Protein AF-A0A1A8MZK5-F1 (afdb_monomer)

Structure (mmCIF, N/CA/C/O backbone):
data_AF-A0A1A8MZK5-F1
#
_entry.id   AF-A0A1A8MZK5-F1
#
loop_
_atom_site.group_PDB
_atom_site.id
_atom_site.type_symbol
_atom_site.label_atom_id
_atom_site.label_alt_id
_atom_site.label_comp_id
_atom_site.label_asym_id
_atom_site.label_entity_id
_atom_site.label_seq_id
_atom_site.pdbx_PDB_ins_code
_atom_site.Cartn_x
_atom_site.Cartn_y
_atom_site.Cartn_z
_atom_site.occupancy
_atom_site.B_iso_or_equiv
_atom_site.auth_seq_id
_atom_site.auth_comp_id
_atom_site.auth_asym_id
_atom_site.auth_atom_id
_atom_site.pdbx_PDB_model_num
ATOM 1 N N . MET A 1 1 ? 10.842 -22.576 -7.473 1.00 53.75 1 MET A N 1
ATOM 2 C CA . MET A 1 1 ? 10.783 -21.121 -7.225 1.00 53.75 1 MET A CA 1
ATOM 3 C C . MET A 1 1 ? 10.107 -20.513 -8.434 1.00 53.75 1 MET A C 1
ATOM 5 O O . MET A 1 1 ? 10.372 -21.010 -9.523 1.00 53.75 1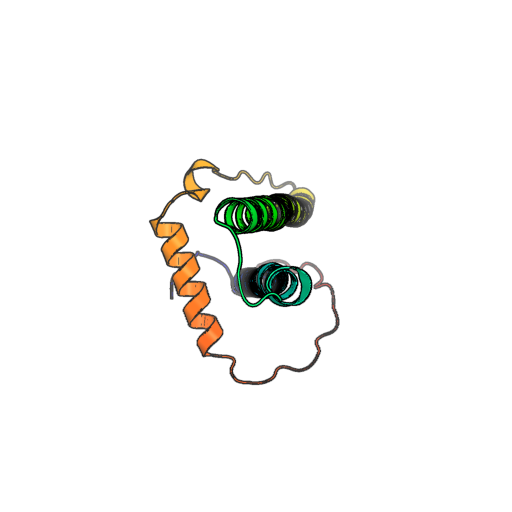 MET A O 1
ATOM 9 N N . ALA A 1 2 ? 9.198 -19.554 -8.258 1.00 56.56 2 ALA A N 1
ATOM 10 C CA . ALA A 1 2 ? 8.672 -18.813 -9.402 1.00 56.56 2 ALA A CA 1
ATOM 11 C C . ALA A 1 2 ? 9.858 -18.097 -10.067 1.00 56.56 2 ALA A C 1
ATOM 13 O O . ALA A 1 2 ? 10.539 -17.308 -9.414 1.00 56.56 2 ALA A O 1
ATOM 14 N N . ASP A 1 3 ? 10.173 -18.476 -11.303 1.00 65.94 3 ASP A N 1
ATOM 15 C CA . ASP A 1 3 ? 11.243 -17.856 -12.075 1.00 65.94 3 ASP A CA 1
ATOM 16 C C . ASP A 1 3 ? 10.645 -16.666 -12.824 1.00 65.94 3 ASP A C 1
ATOM 18 O O . ASP A 1 3 ? 9.959 -16.825 -13.831 1.00 65.94 3 ASP A O 1
AT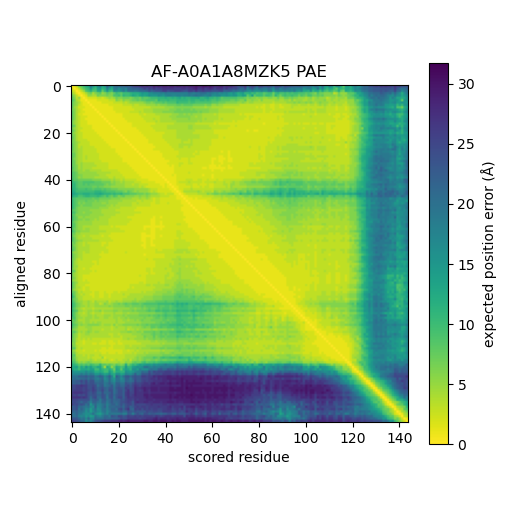OM 22 N N . PHE A 1 4 ? 10.862 -15.469 -12.284 1.00 72.69 4 PHE A N 1
ATOM 23 C CA . PHE A 1 4 ? 10.422 -14.218 -12.903 1.00 72.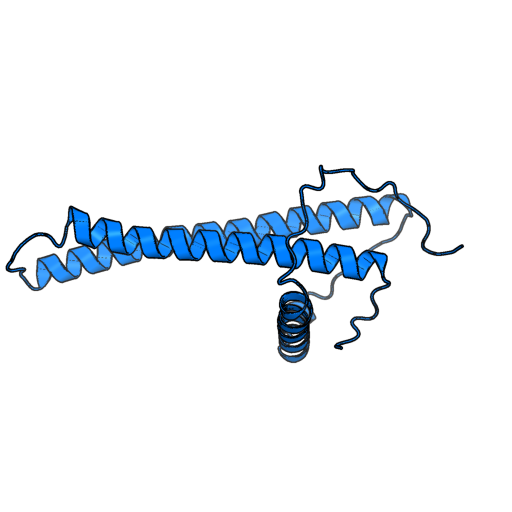69 4 PHE A CA 1
ATOM 24 C C . PHE A 1 4 ? 11.348 -13.765 -14.044 1.00 72.69 4 PHE A C 1
ATOM 26 O O . PHE A 1 4 ? 11.180 -12.664 -14.566 1.00 72.69 4 PHE A O 1
ATOM 33 N N . GLY A 1 5 ? 12.352 -14.570 -14.417 1.00 78.25 5 GLY A N 1
ATOM 34 C CA . GLY A 1 5 ? 13.331 -14.222 -15.445 1.00 78.25 5 GLY A CA 1
ATOM 35 C C . GLY A 1 5 ? 14.299 -13.116 -15.017 1.00 78.25 5 GLY A C 1
ATOM 36 O O . GLY A 1 5 ? 14.951 -12.497 -15.861 1.00 78.25 5 GLY A O 1
ATOM 37 N N . PHE A 1 6 ? 14.392 -12.830 -13.715 1.00 84.94 6 PHE A N 1
ATOM 38 C CA . PHE A 1 6 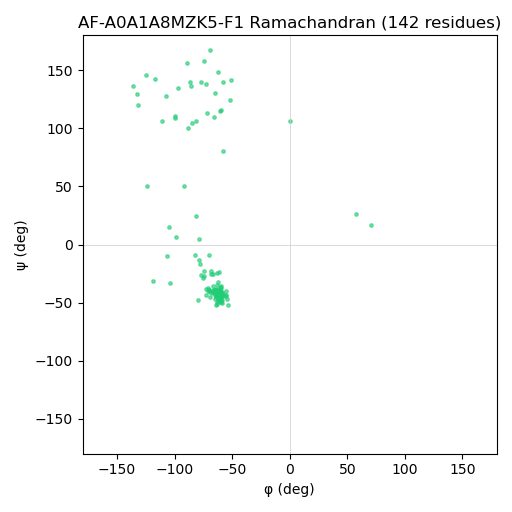? 15.371 -11.889 -13.184 1.00 84.94 6 PHE A CA 1
ATOM 39 C C . PHE A 1 6 ? 16.753 -12.539 -13.115 1.00 84.94 6 PHE A C 1
ATOM 41 O O . PHE A 1 6 ? 16.899 -13.687 -12.708 1.00 84.94 6 PHE A O 1
ATOM 48 N N . ASN A 1 7 ? 17.790 -11.773 -13.456 1.00 90.19 7 ASN A N 1
ATOM 49 C CA . ASN A 1 7 ? 19.149 -12.144 -13.068 1.00 90.19 7 ASN A CA 1
ATOM 50 C C . ASN A 1 7 ? 19.331 -11.998 -11.544 1.00 90.19 7 ASN A C 1
ATOM 52 O O . ASN A 1 7 ? 18.530 -11.348 -10.869 1.00 90.19 7 ASN A O 1
ATOM 56 N N . GLU A 1 8 ? 20.426 -12.548 -11.017 1.00 87.62 8 GLU A N 1
ATOM 57 C CA . GLU A 1 8 ? 20.722 -12.548 -9.579 1.00 87.62 8 GLU A CA 1
ATOM 58 C C . GLU A 1 8 ? 20.734 -11.137 -8.963 1.00 87.62 8 GLU A C 1
ATOM 60 O O . GLU A 1 8 ? 20.208 -10.925 -7.869 1.00 87.62 8 GLU A O 1
ATOM 65 N N . HIS A 1 9 ? 21.287 -10.146 -9.669 1.00 89.44 9 HIS A N 1
ATOM 66 C CA . HIS A 1 9 ? 21.318 -8.768 -9.182 1.00 89.44 9 HIS A CA 1
ATOM 67 C C . HIS A 1 9 ? 19.902 -8.194 -9.024 1.00 89.44 9 HIS A C 1
ATOM 69 O O . HIS A 1 9 ? 19.549 -7.708 -7.950 1.00 89.44 9 HIS A O 1
ATOM 75 N N . HIS A 1 10 ? 19.066 -8.301 -10.056 1.00 90.38 10 HIS A N 1
ATOM 76 C CA . HIS A 1 10 ? 17.691 -7.804 -10.015 1.00 90.38 10 HIS A CA 1
ATOM 77 C C . HIS A 1 10 ? 16.823 -8.588 -9.028 1.00 90.38 10 HIS A C 1
ATOM 79 O O . HIS A 1 10 ? 15.995 -7.989 -8.346 1.00 90.38 10 HIS A O 1
ATOM 85 N N . GLN A 1 11 ? 17.040 -9.897 -8.887 1.00 89.12 11 GLN A N 1
ATOM 86 C CA . GLN A 1 11 ? 16.356 -10.692 -7.872 1.00 89.12 11 GLN A CA 1
ATOM 87 C C . GLN A 1 11 ? 16.650 -10.159 -6.461 1.00 89.12 11 GLN A C 1
ATOM 89 O O . GLN A 1 11 ? 15.723 -9.968 -5.672 1.00 89.12 11 GLN A O 1
ATOM 94 N N . ASN A 1 12 ? 17.911 -9.834 -6.160 1.00 88.38 12 ASN A N 1
ATOM 95 C CA . ASN A 1 12 ? 18.290 -9.230 -4.881 1.00 88.38 12 ASN A CA 1
ATOM 96 C C . ASN A 1 12 ? 17.646 -7.848 -4.660 1.00 88.38 12 ASN A C 1
ATOM 98 O O . ASN A 1 12 ? 17.153 -7.573 -3.563 1.00 88.38 12 ASN A O 1
ATOM 102 N N . GLU A 1 13 ? 17.587 -6.994 -5.686 1.00 91.69 13 GLU A N 1
ATOM 103 C CA . GLU A 1 13 ? 16.914 -5.689 -5.595 1.00 91.69 13 GLU A CA 1
ATOM 104 C C . GLU A 1 13 ? 15.408 -5.826 -5.312 1.00 91.69 13 GLU A C 1
ATOM 106 O O . GLU A 1 13 ? 14.871 -5.132 -4.443 1.00 91.69 13 GLU A O 1
ATOM 111 N N . ILE A 1 14 ? 14.726 -6.772 -5.967 1.00 90.75 14 ILE A N 1
ATOM 112 C CA . ILE A 1 14 ? 13.307 -7.060 -5.706 1.00 90.75 14 ILE A CA 1
ATOM 113 C C . ILE A 1 14 ? 13.102 -7.559 -4.272 1.00 90.75 14 ILE A C 1
ATOM 115 O O . ILE A 1 14 ? 12.198 -7.085 -3.581 1.00 90.75 14 ILE A O 1
ATOM 119 N N . ILE A 1 15 ? 13.964 -8.451 -3.774 1.00 89.38 15 ILE A N 1
ATOM 120 C CA . ILE A 1 15 ? 13.912 -8.923 -2.381 1.00 89.38 15 ILE A CA 1
ATOM 121 C C . ILE A 1 15 ? 14.072 -7.756 -1.395 1.00 89.38 15 ILE A C 1
ATOM 123 O O . ILE A 1 15 ? 13.335 -7.673 -0.405 1.00 89.38 15 ILE A O 1
ATOM 127 N N . ASN A 1 16 ? 15.000 -6.832 -1.655 1.00 90.62 16 ASN A N 1
ATOM 128 C CA . ASN A 1 16 ? 15.201 -5.645 -0.823 1.00 90.62 16 ASN A CA 1
ATOM 129 C C . ASN A 1 16 ? 13.959 -4.746 -0.801 1.00 90.62 16 ASN A C 1
ATOM 131 O O . ASN A 1 16 ? 13.530 -4.308 0.272 1.00 90.62 16 ASN A O 1
ATOM 135 N N . TYR A 1 17 ? 13.335 -4.523 -1.959 1.00 93.69 17 TYR A N 1
ATOM 136 C CA . TYR A 1 17 ? 12.090 -3.766 -2.040 1.00 93.69 17 TYR A CA 1
ATOM 137 C C . TYR A 1 17 ? 10.937 -4.464 -1.297 1.00 93.69 17 TYR A C 1
ATOM 139 O O . TYR A 1 17 ? 10.250 -3.823 -0.499 1.00 93.69 17 TYR A O 1
ATOM 147 N N . MET A 1 18 ? 10.758 -5.780 -1.462 1.00 92.06 18 MET A N 1
ATOM 148 C CA . MET A 1 18 ? 9.719 -6.534 -0.744 1.00 92.06 18 MET A CA 1
ATOM 149 C C . MET A 1 18 ? 9.909 -6.473 0.778 1.00 92.06 18 MET A C 1
ATOM 151 O O . MET A 1 18 ? 8.942 -6.302 1.523 1.00 92.06 18 MET A O 1
ATOM 155 N N . ARG A 1 19 ? 11.155 -6.541 1.269 1.00 90.38 19 ARG A N 1
ATOM 156 C CA . ARG A 1 19 ? 11.483 -6.337 2.694 1.00 90.38 19 ARG A CA 1
ATOM 157 C C . ARG A 1 19 ? 11.057 -4.961 3.185 1.00 90.38 19 ARG A C 1
ATOM 159 O O . ARG A 1 19 ? 10.430 -4.850 4.241 1.00 90.38 19 ARG A O 1
ATOM 166 N N . PHE A 1 20 ? 11.392 -3.926 2.421 1.00 93.69 20 PHE A N 1
ATOM 167 C CA . PHE A 1 20 ? 10.991 -2.558 2.718 1.00 93.69 20 PHE A CA 1
ATOM 168 C C . PHE A 1 20 ? 9.459 -2.431 2.784 1.00 93.69 20 PHE A C 1
ATOM 170 O O . PHE A 1 20 ? 8.934 -1.960 3.796 1.00 93.69 20 PHE A O 1
ATOM 177 N N . ALA A 1 21 ? 8.742 -2.923 1.770 1.00 93.94 21 ALA A N 1
ATOM 178 C CA . ALA A 1 21 ? 7.281 -2.871 1.703 1.00 93.94 21 ALA A CA 1
ATOM 179 C C . ALA A 1 21 ? 6.624 -3.634 2.866 1.00 93.94 21 ALA A C 1
ATOM 181 O O . ALA A 1 21 ? 5.702 -3.135 3.514 1.00 93.94 21 ALA A O 1
ATOM 182 N N . ARG A 1 22 ? 7.148 -4.815 3.216 1.00 91.81 22 ARG A N 1
ATOM 183 C CA . ARG A 1 22 ? 6.674 -5.593 4.367 1.00 91.81 22 ARG A CA 1
ATOM 184 C C . ARG A 1 22 ? 6.880 -4.857 5.690 1.00 91.81 22 ARG A C 1
ATOM 186 O O . ARG A 1 22 ? 5.970 -4.856 6.516 1.00 91.81 22 ARG A O 1
ATOM 193 N N . SER A 1 23 ? 8.041 -4.236 5.894 1.00 91.75 23 SER A N 1
ATOM 194 C CA . SER A 1 23 ? 8.323 -3.441 7.096 1.00 91.75 23 SER A CA 1
ATOM 195 C C . SER A 1 23 ? 7.337 -2.276 7.242 1.00 91.75 23 SER A C 1
ATOM 197 O O . SER A 1 23 ? 6.768 -2.074 8.316 1.00 91.75 23 SER A O 1
ATOM 199 N N . LYS A 1 24 ? 7.049 -1.571 6.138 1.00 94.12 24 LYS A N 1
ATOM 200 C CA . LYS A 1 24 ? 6.027 -0.515 6.099 1.00 94.12 24 LYS A CA 1
ATOM 201 C C . LYS A 1 24 ? 4.643 -1.047 6.456 1.00 94.12 24 LYS A C 1
ATOM 203 O O . LYS A 1 24 ? 4.023 -0.515 7.370 1.00 94.12 24 LYS A O 1
ATOM 208 N N . ARG A 1 25 ? 4.210 -2.152 5.843 1.00 94.62 25 ARG A N 1
ATOM 209 C CA . ARG A 1 25 ? 2.934 -2.811 6.167 1.00 94.62 25 ARG A CA 1
ATOM 210 C C . ARG A 1 25 ? 2.814 -3.143 7.658 1.00 94.62 25 ARG A C 1
ATOM 212 O O . ARG A 1 25 ? 1.795 -2.833 8.262 1.00 94.62 25 ARG A O 1
ATOM 219 N N . VAL A 1 26 ? 3.849 -3.723 8.272 1.00 94.94 26 VAL A N 1
ATOM 220 C CA . VAL A 1 26 ? 3.843 -4.041 9.715 1.00 94.94 26 VAL A CA 1
ATOM 221 C C . VAL A 1 26 ? 3.704 -2.782 10.570 1.00 94.94 26 VAL A C 1
ATOM 223 O O . VAL A 1 26 ? 2.943 -2.786 11.533 1.00 94.94 26 VAL A O 1
ATOM 226 N N . LEU A 1 27 ? 4.420 -1.706 10.231 1.00 94.44 27 LEU A N 1
ATOM 227 C CA . LEU A 1 27 ? 4.302 -0.434 10.946 1.00 94.44 27 LEU A CA 1
ATOM 228 C C . LEU A 1 27 ? 2.874 0.122 10.869 1.00 94.44 27 LEU A C 1
ATOM 230 O O . LEU A 1 27 ? 2.350 0.584 11.874 1.00 94.44 27 LEU A O 1
ATOM 234 N N . ARG A 1 28 ? 2.235 0.038 9.701 1.00 95.00 28 ARG A N 1
ATOM 235 C CA . ARG A 1 28 ? 0.882 0.565 9.488 1.00 95.00 28 ARG A CA 1
ATOM 236 C C . ARG A 1 28 ? -0.200 -0.232 10.185 1.00 95.00 28 ARG A C 1
ATOM 238 O O . ARG A 1 28 ? -1.110 0.368 10.740 1.00 95.00 28 ARG A O 1
ATOM 245 N N . LEU A 1 29 ? -0.068 -1.555 10.227 1.00 97.19 29 LEU A N 1
ATOM 246 C CA . LEU A 1 29 ? -0.958 -2.386 11.036 1.00 97.19 29 LEU A CA 1
ATOM 247 C C . LEU A 1 29 ? -0.885 -1.989 12.515 1.00 97.19 29 LEU A C 1
ATOM 249 O O . LEU A 1 29 ? -1.923 -1.802 13.131 1.00 97.19 29 LEU A O 1
ATOM 253 N N . LYS A 1 30 ? 0.321 -1.730 13.044 1.00 97.75 30 LYS A N 1
ATOM 254 C CA . LYS A 1 30 ? 0.469 -1.220 14.416 1.00 97.75 30 LYS A CA 1
ATOM 255 C C . LYS A 1 30 ? -0.187 0.144 14.616 1.00 97.75 30 LYS A C 1
ATOM 257 O O . LYS A 1 30 ? -0.768 0.365 15.665 1.00 97.75 30 LYS A O 1
ATOM 262 N N . THR A 1 31 ? -0.095 1.050 13.640 1.00 96.88 31 THR A N 1
ATOM 263 C CA . THR A 1 31 ? -0.790 2.346 13.709 1.00 96.88 31 THR A CA 1
ATOM 264 C C . THR A 1 31 ? -2.300 2.153 13.806 1.00 96.88 31 THR A C 1
ATOM 266 O O . THR A 1 31 ? -2.928 2.781 14.649 1.00 96.88 31 THR A O 1
ATOM 269 N N . ILE A 1 32 ? -2.869 1.248 13.003 1.00 98.00 32 ILE A N 1
ATOM 270 C CA . ILE A 1 32 ? -4.294 0.912 13.085 1.00 98.00 32 ILE A CA 1
ATOM 271 C C . ILE A 1 32 ? -4.622 0.348 14.469 1.00 98.00 32 ILE A C 1
ATOM 273 O O . ILE A 1 32 ? -5.544 0.850 15.100 1.00 98.00 32 ILE A O 1
ATOM 277 N N . ASP A 1 33 ? -3.857 -0.629 14.967 1.00 98.12 33 ASP A N 1
ATOM 278 C CA . ASP A 1 33 ? -4.061 -1.197 16.307 1.00 98.12 33 ASP A CA 1
ATOM 279 C C . ASP A 1 33 ? -4.039 -0.098 17.387 1.00 98.12 33 ASP A C 1
ATOM 281 O O . ASP A 1 33 ? -4.918 -0.053 18.247 1.00 98.12 33 ASP A O 1
ATOM 285 N N . SER A 1 34 ? -3.091 0.841 17.299 1.00 97.75 34 SER A N 1
ATOM 286 C CA . SER A 1 34 ? -3.004 1.990 18.204 1.00 97.75 34 SER A CA 1
ATOM 287 C C . SER A 1 34 ? -4.243 2.883 18.159 1.00 97.75 34 SER A C 1
ATOM 289 O O . SER A 1 34 ? -4.686 3.301 19.219 1.00 97.75 34 SER A O 1
ATOM 291 N N . CYS A 1 35 ? -4.867 3.116 16.999 1.00 97.56 35 CYS A N 1
ATOM 292 C CA . CYS A 1 35 ? -6.119 3.884 16.936 1.00 97.56 35 CYS A CA 1
ATOM 293 C C . CYS A 1 35 ? -7.245 3.234 17.760 1.00 97.56 35 CYS A C 1
ATOM 295 O O . CYS A 1 35 ? -8.047 3.932 18.382 1.00 97.56 35 CYS A O 1
ATOM 297 N N . PHE A 1 36 ? -7.321 1.899 17.768 1.00 98.19 36 PHE A N 1
ATOM 298 C CA . PHE A 1 36 ? -8.318 1.177 18.562 1.00 98.19 36 PHE A CA 1
ATOM 299 C C . PHE A 1 36 ? -7.993 1.223 20.054 1.00 98.19 36 PHE A C 1
ATOM 301 O O . PHE A 1 36 ? -8.901 1.433 20.857 1.00 98.19 36 PHE A O 1
ATOM 308 N N . GLU A 1 37 ? -6.729 1.031 20.433 1.00 97.94 37 GLU A N 1
ATOM 309 C CA . GLU A 1 37 ? -6.316 1.124 21.838 1.00 97.94 37 GLU A CA 1
ATOM 310 C C . GLU A 1 37 ? -6.499 2.546 22.385 1.00 97.94 37 GLU A C 1
ATOM 312 O O . GLU A 1 37 ? -7.065 2.716 23.459 1.00 97.94 37 GLU A O 1
ATOM 317 N N . GLU A 1 38 ? -6.169 3.579 21.608 1.00 96.69 38 GLU A N 1
ATOM 318 C CA . GLU A 1 38 ? -6.411 4.975 21.987 1.00 96.69 38 GLU A CA 1
ATOM 319 C C . GLU A 1 38 ? -7.897 5.253 22.238 1.00 96.69 38 GLU A C 1
ATOM 321 O O . GLU A 1 38 ? -8.237 5.930 23.208 1.00 96.69 38 GLU A O 1
ATOM 326 N N . LEU A 1 39 ? -8.805 4.713 21.416 1.00 96.81 39 LEU A N 1
ATOM 327 C CA . LEU A 1 39 ? -10.244 4.839 21.659 1.00 96.81 39 LEU A CA 1
ATOM 328 C C . LEU A 1 39 ? -10.655 4.149 22.966 1.00 96.81 39 LEU A C 1
ATOM 330 O O . LEU A 1 39 ? -11.433 4.718 23.735 1.00 96.81 39 LEU A O 1
ATOM 334 N N . LYS A 1 40 ? -10.146 2.936 23.216 1.00 96.62 40 LYS A N 1
ATOM 335 C CA . LYS A 1 40 ? -10.462 2.184 24.436 1.00 96.62 40 LYS A CA 1
ATOM 336 C C . LYS A 1 40 ? -10.007 2.935 25.683 1.00 96.62 40 LYS A C 1
ATOM 338 O O . LYS A 1 40 ? -10.796 3.111 26.604 1.00 96.62 40 LYS A O 1
ATOM 343 N N . ASP A 1 41 ? -8.777 3.434 25.662 1.00 96.56 41 ASP A N 1
ATOM 344 C CA . ASP A 1 41 ? -8.146 4.091 26.805 1.00 96.56 41 ASP A CA 1
ATOM 345 C C . ASP A 1 41 ? -8.691 5.504 27.064 1.00 96.56 41 ASP A C 1
ATOM 347 O O . ASP A 1 41 ? -8.647 5.981 28.198 1.00 96.56 41 ASP A O 1
ATOM 351 N N . SER A 1 42 ? -9.189 6.195 26.030 1.00 94.62 42 SER A N 1
ATOM 352 C CA . SER A 1 42 ? -9.633 7.593 26.146 1.00 94.62 42 SER A CA 1
ATOM 353 C C . SER A 1 42 ? -11.147 7.788 26.184 1.00 94.62 42 SER A C 1
ATOM 355 O O . SER A 1 42 ? -11.612 8.728 26.828 1.00 94.62 42 SER A O 1
ATOM 357 N N . ARG A 1 43 ? -11.922 6.946 25.486 1.00 92.50 43 ARG A N 1
ATOM 358 C CA . ARG A 1 43 ? -13.380 7.104 25.344 1.00 92.50 43 ARG A CA 1
ATOM 359 C C . ARG A 1 43 ? -14.177 5.934 25.915 1.00 92.50 43 ARG A C 1
ATOM 361 O O . ARG A 1 43 ? -15.261 6.167 26.435 1.00 92.50 43 ARG A O 1
ATOM 368 N N . LEU A 1 44 ? -13.657 4.704 25.883 1.00 93.50 44 LEU A N 1
ATOM 369 C CA . LEU A 1 44 ? -14.348 3.516 26.411 1.00 93.50 44 LEU A CA 1
ATOM 370 C C . LEU A 1 44 ? -13.992 3.232 27.884 1.00 93.50 44 LEU A C 1
ATOM 372 O O . LEU A 1 44 ? -13.610 2.120 28.242 1.00 93.50 44 LEU A O 1
ATOM 376 N N . VAL A 1 45 ? -14.101 4.249 28.740 1.00 94.69 45 VAL A N 1
ATOM 377 C CA . VAL A 1 45 ? -13.651 4.188 30.147 1.00 94.69 45 VAL A CA 1
ATOM 378 C C . VAL A 1 45 ? -14.787 4.091 31.168 1.00 94.69 45 VAL A C 1
ATOM 380 O O . VAL A 1 45 ? -14.537 3.866 32.351 1.00 94.69 45 VAL A O 1
ATOM 383 N N . GLU A 1 46 ? -16.030 4.277 30.731 1.00 93.00 46 GLU A N 1
ATOM 384 C CA . GLU A 1 46 ? -17.207 4.267 31.599 1.00 93.00 46 GLU A CA 1
ATOM 385 C C . GLU A 1 46 ? -17.804 2.859 31.746 1.00 93.00 46 GLU A C 1
ATOM 387 O O . GLU A 1 46 ? -17.623 1.986 30.897 1.00 93.00 46 GLU A O 1
ATOM 392 N N . GLU A 1 47 ? -18.537 2.625 32.838 1.00 91.88 47 GLU A N 1
ATOM 393 C CA . GLU A 1 47 ? -19.177 1.329 33.114 1.00 91.88 47 GLU A CA 1
ATOM 394 C C . GLU A 1 47 ? -20.422 1.092 32.242 1.00 91.88 47 GLU A C 1
ATOM 396 O O . GLU A 1 47 ? -20.756 -0.049 31.916 1.00 91.88 47 GLU A O 1
ATOM 401 N N . THR A 1 48 ? -21.107 2.163 31.833 1.00 95.75 48 THR A N 1
ATOM 402 C CA . THR A 1 48 ? -22.327 2.098 31.021 1.00 95.75 48 THR A CA 1
ATOM 403 C C . THR A 1 48 ? -22.289 3.127 29.907 1.00 95.75 48 THR A C 1
ATOM 405 O O . THR A 1 48 ? -21.997 4.285 30.173 1.00 95.75 48 THR A O 1
ATOM 408 N N . PHE A 1 49 ? -22.686 2.724 28.702 1.00 96.62 49 PHE A N 1
ATOM 409 C CA . PHE A 1 49 ? -22.851 3.620 27.560 1.00 96.62 49 PHE A CA 1
ATOM 410 C C . PHE A 1 49 ? -24.253 3.500 26.974 1.00 96.62 49 PHE A C 1
ATOM 412 O O . PHE A 1 49 ? -24.843 2.414 26.919 1.00 96.62 49 PHE A O 1
ATOM 419 N N . THR A 1 50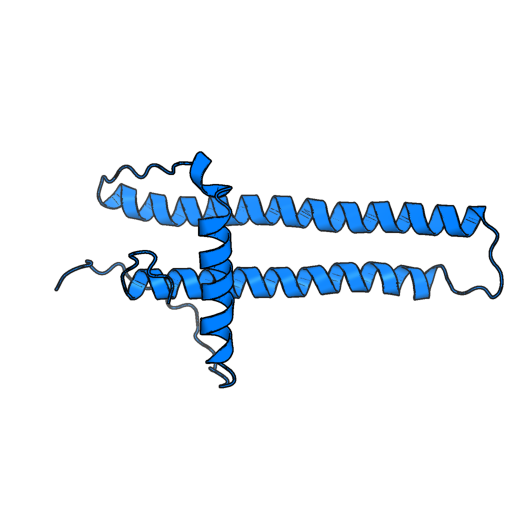 ? -24.771 4.615 26.481 1.00 97.88 50 THR A N 1
ATOM 420 C CA . THR A 1 50 ? -25.940 4.635 25.608 1.00 97.88 50 THR A CA 1
ATOM 421 C C . THR A 1 50 ? -25.570 4.147 24.207 1.00 97.88 50 THR A C 1
ATOM 423 O O . THR A 1 50 ? -24.417 4.186 23.774 1.00 97.88 50 THR A O 1
ATOM 426 N N . VAL A 1 51 ? -26.573 3.693 23.455 1.00 97.62 51 VAL A N 1
ATOM 427 C CA . VAL A 1 51 ? -26.370 3.242 22.068 1.00 97.62 51 VAL A CA 1
ATOM 428 C C . VAL A 1 51 ? -25.810 4.362 21.187 1.00 97.62 51 VAL A C 1
ATOM 430 O O . VAL A 1 51 ? -25.002 4.087 20.302 1.00 97.62 51 VAL A O 1
ATOM 433 N N . ASP A 1 52 ? -26.224 5.607 21.418 1.00 98.19 52 ASP A N 1
ATOM 434 C CA . ASP A 1 52 ? -25.804 6.741 20.594 1.00 98.19 52 ASP A CA 1
ATOM 435 C C . ASP A 1 52 ? -24.343 7.127 20.859 1.00 98.19 52 ASP A C 1
ATOM 437 O O . ASP A 1 52 ? -23.605 7.360 19.905 1.00 98.19 52 ASP A O 1
ATOM 441 N N . GLU A 1 53 ? -23.879 7.064 22.111 1.00 97.06 53 GLU A N 1
ATOM 442 C CA . GLU A 1 53 ? -22.459 7.259 22.447 1.00 97.06 53 GLU A CA 1
ATOM 443 C C . GLU A 1 53 ? -21.575 6.187 21.802 1.00 97.06 53 GLU A C 1
ATOM 445 O O . GLU A 1 53 ? -20.534 6.499 21.222 1.00 97.06 53 GLU A O 1
ATOM 450 N N . VAL A 1 54 ? -22.001 4.918 21.843 1.00 97.44 54 VAL A N 1
ATOM 451 C CA . VAL A 1 54 ? -21.258 3.827 21.192 1.00 97.44 54 VAL A CA 1
ATOM 452 C C . VAL A 1 54 ? -21.202 4.024 19.679 1.00 97.44 54 VAL A C 1
ATOM 454 O O . VAL A 1 54 ? -20.144 3.830 19.080 1.00 97.44 54 VAL A O 1
ATOM 457 N N . ARG A 1 55 ? -22.308 4.437 19.048 1.00 98.12 55 ARG A N 1
ATOM 458 C CA . ARG A 1 55 ? -22.328 4.751 17.610 1.00 98.12 55 ARG A CA 1
ATOM 459 C C . ARG A 1 55 ? -21.369 5.883 17.271 1.00 98.12 55 ARG A C 1
ATOM 461 O O . ARG A 1 55 ? -20.566 5.729 16.360 1.00 98.12 55 ARG A O 1
ATOM 468 N N . GLU A 1 56 ? -21.394 6.967 18.038 1.00 97.56 56 GLU A N 1
ATOM 469 C CA . GLU A 1 56 ? -20.511 8.110 17.813 1.00 97.56 56 GLU A CA 1
ATOM 470 C C . GLU A 1 56 ? -19.026 7.734 17.971 1.00 97.56 56 GLU A C 1
ATOM 472 O O . GLU A 1 56 ? -18.179 8.158 17.181 1.00 97.56 56 GLU A O 1
ATOM 477 N N . MET A 1 57 ? -18.693 6.897 18.960 1.00 97.38 57 MET A N 1
ATOM 478 C CA . MET A 1 57 ? -17.338 6.361 19.124 1.00 97.38 57 MET A CA 1
ATOM 479 C C . MET A 1 57 ? -16.907 5.515 17.921 1.00 97.38 57 MET A C 1
ATOM 481 O O . MET A 1 57 ? -15.791 5.682 17.424 1.00 97.38 57 MET A O 1
ATOM 485 N N . MET A 1 58 ? -17.791 4.641 17.432 1.00 97.94 58 MET A N 1
ATOM 486 C CA . MET A 1 58 ? -17.528 3.797 16.264 1.00 97.94 58 MET A CA 1
ATOM 487 C C . MET A 1 58 ? -17.351 4.616 14.981 1.00 97.94 58 MET A C 1
ATOM 489 O O . MET A 1 58 ? -16.412 4.359 14.225 1.00 97.94 58 MET A O 1
ATOM 493 N N . ASP A 1 59 ? -18.194 5.625 14.760 1.00 98.19 59 ASP A N 1
ATOM 494 C CA . ASP A 1 59 ? -18.098 6.520 13.604 1.00 98.19 59 ASP A CA 1
ATOM 495 C C . ASP A 1 59 ? -16.793 7.330 13.642 1.00 98.19 59 ASP A C 1
ATOM 497 O O . ASP A 1 59 ? -16.089 7.445 12.634 1.00 98.19 59 ASP A O 1
ATOM 501 N N . GLY A 1 60 ? -16.417 7.833 14.824 1.00 97.44 60 GLY A N 1
ATOM 502 C CA . GLY A 1 60 ? -15.145 8.520 15.041 1.00 97.44 60 GLY A CA 1
ATOM 503 C C . GLY A 1 60 ? -13.939 7.636 14.719 1.00 97.44 60 GLY A C 1
ATOM 504 O O . GLY A 1 60 ? -13.059 8.040 13.956 1.00 97.44 60 GLY A O 1
ATOM 505 N N . LEU A 1 61 ? -13.924 6.405 15.236 1.00 98.19 61 LEU A N 1
ATOM 506 C CA . LEU A 1 61 ? -12.861 5.437 14.963 1.00 98.19 61 LEU A CA 1
ATOM 507 C C . LEU A 1 61 ? -12.772 5.093 13.473 1.00 98.19 61 LEU A C 1
ATOM 509 O O . LEU A 1 61 ? -11.677 5.066 12.912 1.00 98.19 61 LEU A O 1
ATOM 513 N N . GLN A 1 62 ? -13.913 4.874 12.814 1.00 98.44 62 GLN A N 1
ATOM 514 C CA . GLN A 1 62 ? -13.958 4.593 11.382 1.00 98.44 62 GLN A CA 1
ATOM 515 C C . GLN A 1 62 ? -13.340 5.735 10.568 1.00 98.44 62 GLN A C 1
ATOM 517 O O . GLN A 1 62 ? -12.588 5.467 9.629 1.00 98.44 62 GLN A O 1
ATOM 522 N N . MET A 1 63 ? -13.635 6.995 10.907 1.00 98.12 63 MET A N 1
ATOM 523 C CA . MET A 1 63 ? -13.051 8.149 10.218 1.00 98.12 63 MET A CA 1
ATOM 524 C C . MET A 1 63 ? -11.526 8.181 10.349 1.00 98.12 63 MET A C 1
ATOM 526 O O . MET A 1 63 ? -10.839 8.352 9.342 1.00 98.12 63 MET A O 1
ATOM 530 N N . VAL A 1 64 ? -10.999 7.967 11.560 1.00 97.75 64 VAL A N 1
ATOM 531 C CA . VAL A 1 64 ? -9.549 7.962 11.816 1.00 97.75 64 VAL A CA 1
ATOM 532 C C . VAL A 1 64 ? -8.866 6.819 11.064 1.00 97.75 64 VAL A C 1
ATOM 534 O O . VAL A 1 64 ? -7.946 7.058 10.284 1.00 97.75 64 VAL A O 1
ATOM 537 N N . VAL A 1 65 ? -9.361 5.586 11.217 1.00 98.38 65 VAL A N 1
ATOM 538 C CA . VAL A 1 65 ? -8.783 4.400 10.562 1.00 98.38 65 VAL A CA 1
ATOM 539 C C . VAL A 1 65 ? -8.831 4.532 9.041 1.00 98.38 65 VAL A C 1
ATOM 541 O O . VAL A 1 65 ? -7.861 4.203 8.359 1.00 98.38 65 VAL A O 1
ATOM 544 N N . ARG A 1 66 ? -9.935 5.048 8.484 1.00 98.38 66 ARG A N 1
ATOM 545 C CA . ARG A 1 66 ? -10.043 5.298 7.043 1.00 98.38 66 ARG A CA 1
ATOM 546 C C . ARG A 1 66 ? -8.988 6.297 6.568 1.00 98.38 66 ARG A C 1
ATOM 548 O O . ARG A 1 66 ? -8.389 6.057 5.523 1.00 98.38 66 ARG A O 1
ATOM 555 N N . GLY A 1 67 ? -8.752 7.369 7.326 1.00 97.94 67 GLY A N 1
ATOM 556 C CA . GLY A 1 67 ? -7.716 8.356 7.021 1.00 97.94 67 GLY A CA 1
ATOM 557 C C . GLY A 1 67 ? -6.312 7.748 7.004 1.00 97.94 67 GLY A C 1
ATOM 558 O O . GLY A 1 67 ? -5.567 7.957 6.047 1.00 97.94 67 GLY A O 1
ATOM 559 N N . GLU A 1 68 ? -5.973 6.931 8.005 1.00 97.44 68 GLU A N 1
ATOM 560 C CA . GLU A 1 68 ? -4.681 6.231 8.067 1.00 97.44 68 GLU A CA 1
ATOM 561 C C . GLU A 1 68 ? -4.478 5.275 6.881 1.00 97.44 68 GLU A C 1
ATOM 563 O O . GLU A 1 68 ? -3.417 5.260 6.249 1.00 97.44 68 GLU A O 1
ATOM 568 N N . VAL A 1 69 ? -5.512 4.501 6.532 1.00 97.62 69 VAL A N 1
ATOM 569 C CA . VAL A 1 69 ? -5.467 3.575 5.392 1.00 97.62 69 VAL A CA 1
ATOM 570 C C . VAL A 1 69 ? -5.323 4.332 4.071 1.00 97.62 69 VAL A C 1
ATOM 572 O O . VAL A 1 69 ? -4.473 3.979 3.255 1.00 97.62 69 VAL A O 1
ATOM 575 N N . GLU A 1 70 ? -6.115 5.382 3.851 1.00 98.00 70 GLU A N 1
ATOM 576 C CA . GLU A 1 70 ? -6.046 6.197 2.634 1.00 98.00 70 GLU A CA 1
ATOM 577 C C . GLU A 1 70 ? -4.664 6.836 2.464 1.00 98.00 70 GLU A C 1
ATOM 579 O O . GLU A 1 70 ? -4.063 6.747 1.388 1.00 98.00 70 GLU A O 1
ATOM 584 N N . MET A 1 71 ? -4.115 7.406 3.540 1.00 96.06 71 MET A N 1
ATOM 585 C CA . MET A 1 71 ? -2.780 7.994 3.526 1.00 96.06 71 MET A CA 1
ATOM 586 C C . MET A 1 71 ? -1.711 6.961 3.148 1.00 96.06 71 MET A C 1
ATOM 588 O O . MET A 1 71 ? -0.795 7.268 2.380 1.00 96.06 71 MET A O 1
ATOM 592 N N . GLU A 1 72 ? -1.809 5.730 3.653 1.00 95.50 72 GLU A N 1
ATOM 593 C CA . GLU A 1 72 ? -0.853 4.681 3.303 1.00 95.50 72 GLU A CA 1
ATOM 594 C C . GLU A 1 72 ? -0.985 4.203 1.851 1.00 95.50 72 GLU A C 1
ATOM 596 O O . GLU A 1 72 ? 0.033 3.988 1.185 1.00 95.50 72 GLU A O 1
ATOM 601 N N . LEU A 1 73 ? -2.207 4.074 1.329 1.00 96.75 73 LEU A N 1
ATOM 602 C CA . LEU A 1 73 ? -2.426 3.711 -0.075 1.00 96.75 73 LEU A CA 1
ATOM 603 C C . LEU A 1 73 ? -1.823 4.765 -1.017 1.00 96.75 73 LEU A C 1
ATOM 605 O O . LEU A 1 73 ? -1.113 4.420 -1.966 1.00 96.75 73 LEU A O 1
ATOM 609 N N . ILE A 1 74 ? -2.015 6.050 -0.705 1.00 97.56 74 ILE A N 1
ATOM 610 C CA . ILE A 1 74 ? -1.398 7.167 -1.434 1.00 97.56 74 ILE A CA 1
ATOM 611 C C . ILE A 1 74 ? 0.133 7.095 -1.348 1.00 97.56 74 ILE A C 1
ATOM 613 O O . ILE A 1 74 ? 0.829 7.193 -2.363 1.00 97.56 74 ILE A O 1
ATOM 617 N N . ASN A 1 75 ? 0.681 6.878 -0.150 1.00 95.88 75 ASN A N 1
AT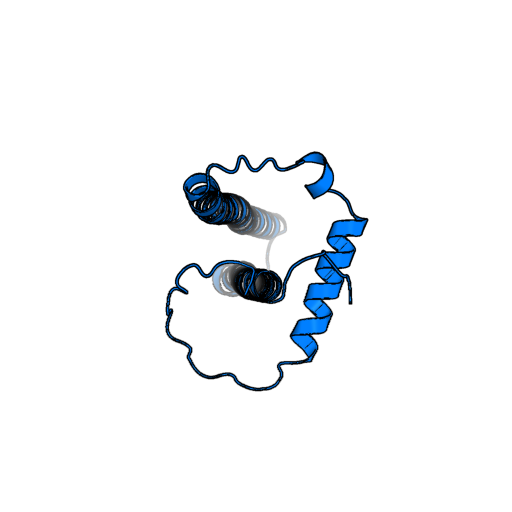OM 618 C CA . ASN A 1 75 ? 2.128 6.777 0.046 1.00 95.88 75 ASN A CA 1
ATOM 619 C C . ASN A 1 75 ? 2.744 5.589 -0.703 1.00 95.88 75 ASN A C 1
ATOM 621 O O . ASN A 1 75 ? 3.862 5.706 -1.216 1.00 95.88 75 ASN A O 1
ATOM 625 N N . THR A 1 76 ? 2.026 4.471 -0.809 1.00 96.44 76 THR A N 1
ATOM 626 C CA . THR A 1 76 ? 2.450 3.306 -1.595 1.00 96.44 76 THR A CA 1
ATOM 627 C C . THR A 1 76 ? 2.575 3.673 -3.072 1.00 96.44 76 THR A C 1
ATOM 629 O O . THR A 1 76 ? 3.617 3.426 -3.681 1.00 96.44 76 THR A O 1
ATOM 632 N N . ALA A 1 77 ? 1.572 4.354 -3.635 1.00 96.50 77 ALA A N 1
ATOM 633 C CA . ALA A 1 77 ? 1.618 4.830 -5.016 1.00 96.50 77 ALA A CA 1
ATOM 634 C C . ALA A 1 77 ? 2.795 5.794 -5.252 1.00 96.50 77 ALA A C 1
ATOM 636 O O . ALA A 1 77 ? 3.575 5.604 -6.188 1.00 96.50 77 ALA A O 1
ATOM 637 N N . HIS A 1 78 ? 2.992 6.779 -4.370 1.00 98.06 78 HIS A N 1
ATOM 638 C CA . HIS A 1 78 ? 4.128 7.704 -4.453 1.00 98.06 78 HIS A CA 1
ATOM 639 C C . HIS A 1 78 ? 5.478 6.983 -4.386 1.00 98.06 78 HIS A C 1
ATOM 641 O O . HIS A 1 78 ? 6.384 7.276 -5.168 1.00 98.06 78 HIS A O 1
ATOM 647 N N . THR A 1 79 ? 5.615 6.015 -3.480 1.00 97.31 79 THR A N 1
ATOM 648 C CA . THR A 1 79 ? 6.844 5.227 -3.340 1.00 97.31 79 THR A CA 1
ATOM 649 C C . THR A 1 79 ? 7.136 4.424 -4.607 1.00 97.31 79 THR A C 1
ATOM 651 O O . THR A 1 79 ? 8.281 4.388 -5.060 1.00 97.31 79 THR A O 1
ATOM 654 N N . ASN A 1 80 ? 6.108 3.858 -5.240 1.00 96.00 80 ASN A N 1
ATOM 655 C CA . ASN A 1 80 ? 6.257 3.127 -6.497 1.00 96.00 80 ASN A CA 1
ATOM 656 C C . ASN A 1 80 ? 6.663 4.050 -7.649 1.00 96.00 80 ASN A C 1
ATOM 658 O O . ASN A 1 80 ? 7.538 3.694 -8.434 1.00 96.00 80 ASN A O 1
ATOM 662 N N . VAL A 1 81 ? 6.121 5.270 -7.715 1.00 97.50 81 VAL A N 1
ATOM 663 C CA . VAL A 1 81 ? 6.566 6.283 -8.689 1.00 97.50 81 VAL A CA 1
ATOM 664 C C . VAL A 1 81 ? 8.043 6.635 -8.486 1.00 97.50 81 VAL A C 1
ATOM 666 O O . VAL A 1 81 ? 8.785 6.768 -9.461 1.00 97.50 81 VAL A O 1
ATOM 669 N N . LEU A 1 82 ? 8.509 6.748 -7.238 1.00 97.69 82 LEU A N 1
ATOM 670 C CA . LEU A 1 82 ? 9.927 6.985 -6.953 1.00 97.69 82 LEU A CA 1
ATOM 671 C C . LEU A 1 82 ? 10.813 5.809 -7.379 1.00 97.69 82 LEU A C 1
ATOM 673 O O . LEU A 1 82 ? 11.901 6.046 -7.906 1.00 97.69 82 LEU A O 1
ATOM 677 N N . LEU A 1 83 ? 10.358 4.568 -7.190 1.00 96.62 83 LEU A N 1
ATOM 678 C CA . LEU A 1 83 ? 11.057 3.379 -7.679 1.00 96.62 83 LEU A CA 1
ATOM 679 C C . LEU A 1 83 ? 11.138 3.379 -9.213 1.00 96.62 83 LEU A C 1
ATOM 681 O O . LEU A 1 83 ? 12.230 3.261 -9.767 1.00 96.62 83 LEU A O 1
ATOM 685 N N . LEU A 1 84 ? 10.013 3.597 -9.902 1.00 95.75 84 LEU A N 1
ATOM 686 C CA . LEU A 1 84 ? 9.966 3.681 -11.365 1.00 95.75 84 LEU A CA 1
ATOM 687 C C . LEU A 1 84 ? 10.897 4.772 -11.895 1.00 95.75 84 LEU A C 1
ATOM 689 O O . LEU A 1 84 ? 11.675 4.519 -12.809 1.00 95.75 84 LEU A O 1
ATOM 693 N N . ARG A 1 85 ? 10.905 5.956 -11.270 1.00 96.38 85 ARG A N 1
ATOM 694 C CA . ARG A 1 85 ? 11.841 7.034 -11.616 1.00 96.38 85 ARG A CA 1
ATOM 695 C C . ARG A 1 85 ? 13.296 6.566 -11.538 1.00 96.38 85 ARG A C 1
ATOM 697 O O . ARG A 1 85 ? 14.073 6.880 -12.434 1.00 96.38 85 ARG A O 1
ATOM 704 N N . GLN A 1 86 ? 13.680 5.836 -10.489 1.00 95.19 86 GLN A N 1
ATOM 705 C CA . GLN A 1 86 ? 15.049 5.329 -10.345 1.00 95.19 86 GLN A CA 1
ATOM 706 C C . GLN A 1 86 ? 15.411 4.314 -11.434 1.00 95.19 86 GLN A C 1
ATOM 708 O O . GLN A 1 86 ? 16.533 4.353 -11.941 1.00 95.19 86 GLN A O 1
ATOM 713 N N . LEU A 1 87 ? 14.482 3.432 -11.812 1.00 94.69 87 LEU A N 1
ATOM 714 C CA . LEU A 1 87 ? 14.686 2.455 -12.885 1.00 94.69 87 LEU A CA 1
ATOM 715 C C . LEU A 1 87 ? 14.769 3.140 -14.258 1.00 94.69 87 LEU A C 1
ATOM 717 O O . LEU A 1 87 ? 15.696 2.883 -15.026 1.00 94.69 87 LEU A O 1
ATOM 721 N N . PHE A 1 88 ? 13.865 4.077 -14.546 1.00 95.44 88 PHE A N 1
ATOM 722 C CA . PHE A 1 88 ? 13.845 4.821 -15.808 1.00 95.44 88 PHE A CA 1
ATOM 723 C C . PHE A 1 88 ? 15.100 5.675 -15.979 1.00 95.44 88 PHE A C 1
ATOM 725 O O . PHE A 1 88 ? 15.740 5.605 -17.022 1.00 95.44 88 PHE A O 1
ATOM 732 N N . SER A 1 89 ? 15.5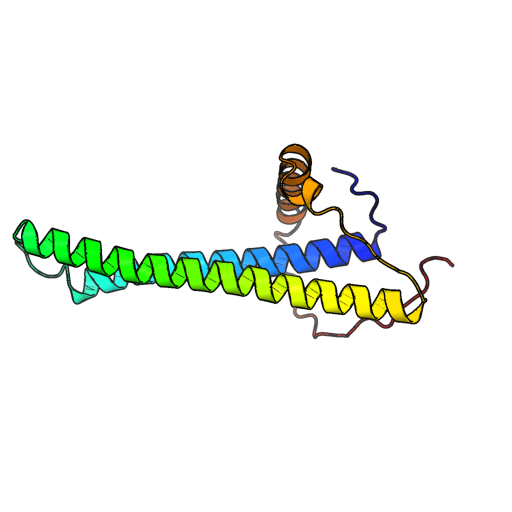53 6.368 -14.929 1.00 94.62 89 SER A N 1
ATOM 733 C CA . SER A 1 89 ? 16.811 7.126 -14.974 1.00 94.62 89 SER A CA 1
ATOM 734 C C . SER A 1 89 ? 18.051 6.257 -15.230 1.00 94.62 89 SER A C 1
ATOM 736 O O . SER A 1 89 ? 19.077 6.776 -15.670 1.00 94.62 89 SER A O 1
ATOM 738 N N . GLN A 1 90 ? 18.010 4.955 -14.928 1.00 93.75 90 GLN A N 1
ATOM 739 C CA . GLN A 1 90 ? 19.083 4.026 -15.295 1.00 93.75 90 GLN A CA 1
ATOM 740 C C . GLN A 1 90 ? 18.968 3.618 -16.764 1.00 93.75 90 GLN A C 1
ATOM 742 O O . GLN A 1 90 ? 19.953 3.715 -17.489 1.00 93.75 90 GLN A O 1
ATOM 747 N N . ALA A 1 91 ? 17.773 3.239 -17.216 1.00 95.00 91 ALA A N 1
ATOM 748 C CA . ALA A 1 91 ? 17.516 2.839 -18.598 1.00 95.00 91 ALA A CA 1
ATOM 749 C C . ALA A 1 91 ? 17.798 3.963 -19.613 1.00 95.00 91 ALA A C 1
ATOM 751 O O . ALA A 1 91 ? 18.426 3.730 -20.648 1.00 95.00 91 ALA A O 1
ATOM 752 N N . GLU A 1 92 ? 17.415 5.198 -19.287 1.00 93.88 92 GLU A N 1
ATOM 753 C CA . GLU A 1 92 ? 17.614 6.380 -20.132 1.00 93.88 92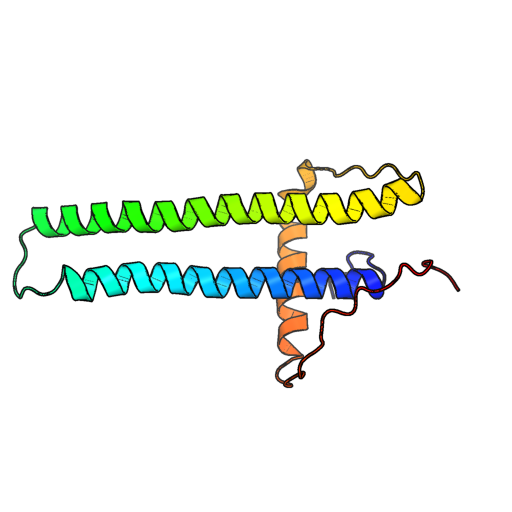 GLU A CA 1
ATOM 754 C C . GLU A 1 92 ? 19.096 6.680 -20.394 1.00 93.88 92 GLU A C 1
ATOM 756 O O . GLU A 1 92 ? 19.443 7.122 -21.488 1.00 93.88 92 GLU A O 1
ATOM 761 N N . LYS A 1 93 ? 19.996 6.380 -19.443 1.00 94.69 93 LYS A N 1
ATOM 762 C CA . LYS A 1 93 ? 21.454 6.527 -19.640 1.00 94.69 93 LYS A CA 1
ATOM 763 C C . LYS A 1 93 ? 21.999 5.616 -20.737 1.00 94.69 93 LYS A C 1
ATOM 765 O O . LYS A 1 93 ? 23.037 5.919 -21.314 1.00 94.69 93 LYS A O 1
ATOM 770 N N . PHE A 1 94 ? 21.300 4.519 -21.009 1.00 94.56 94 PHE A N 1
ATOM 771 C CA . PHE A 1 94 ? 21.615 3.571 -22.072 1.00 94.56 94 PHE A CA 1
ATOM 772 C C . PHE A 1 94 ? 20.668 3.719 -23.271 1.00 94.56 94 PHE A C 1
ATOM 774 O O . PHE A 1 94 ? 20.626 2.841 -24.128 1.00 94.56 94 PHE A O 1
ATOM 781 N N . TYR A 1 95 ? 19.921 4.829 -23.348 1.00 93.69 95 TYR A N 1
ATOM 782 C CA . TYR A 1 95 ? 18.972 5.137 -24.424 1.00 93.69 95 TYR A CA 1
ATOM 783 C C . TYR A 1 95 ? 17.872 4.079 -24.609 1.00 93.69 95 TYR A C 1
ATOM 785 O O . TYR A 1 95 ? 17.300 3.945 -25.692 1.00 93.69 95 TYR A O 1
ATOM 793 N N . LEU A 1 96 ? 17.550 3.338 -23.545 1.00 96.19 96 LEU A N 1
ATOM 794 C CA . LEU A 1 96 ? 16.477 2.351 -23.546 1.00 96.19 96 LEU A CA 1
ATOM 795 C C . LEU A 1 96 ? 15.140 3.023 -23.235 1.00 96.19 96 LEU A C 1
ATOM 797 O O . LEU A 1 96 ? 15.030 3.835 -22.317 1.00 96.19 96 LEU A O 1
ATOM 801 N N . ARG A 1 97 ? 14.101 2.645 -23.985 1.00 91.94 97 ARG A N 1
ATOM 802 C CA . ARG A 1 97 ? 12.714 3.023 -23.699 1.00 91.94 97 ARG A CA 1
ATOM 803 C C . ARG A 1 97 ? 12.030 1.857 -23.010 1.00 91.94 97 ARG A C 1
ATOM 805 O O . ARG A 1 97 ? 11.779 0.836 -23.641 1.00 91.94 97 ARG A O 1
ATOM 812 N N . LEU A 1 98 ? 11.753 2.015 -21.722 1.00 93.12 98 LEU A N 1
ATOM 813 C CA . LEU A 1 98 ? 10.975 1.042 -20.968 1.00 93.12 98 LEU A CA 1
ATOM 814 C C . LEU A 1 98 ? 9.487 1.348 -21.122 1.00 93.12 98 LEU A C 1
ATOM 816 O O . LEU A 1 98 ? 9.076 2.508 -21.107 1.00 93.12 98 LEU A O 1
ATOM 820 N N . GLN A 1 99 ? 8.689 0.297 -21.258 1.00 92.44 99 GLN A N 1
ATOM 821 C CA . GLN A 1 99 ? 7.238 0.374 -21.304 1.00 92.44 99 GLN A CA 1
ATOM 822 C C . GLN A 1 99 ? 6.684 -0.684 -20.359 1.00 92.44 99 GLN A C 1
ATOM 824 O O . GLN A 1 99 ? 7.085 -1.844 -20.418 1.00 92.44 99 GLN A O 1
ATOM 829 N N . SER A 1 100 ? 5.777 -0.267 -19.484 1.00 91.19 100 SER A N 1
ATOM 830 C CA . SER A 1 100 ? 5.042 -1.178 -18.614 1.00 91.19 100 SER A CA 1
ATOM 831 C C . SER A 1 100 ? 3.690 -1.481 -19.237 1.00 91.19 100 SER A C 1
ATOM 833 O O . SER A 1 100 ? 2.994 -0.565 -19.680 1.00 91.19 100 SER A O 1
ATOM 835 N N . ASP A 1 101 ? 3.312 -2.754 -19.240 1.00 91.19 101 ASP A N 1
ATOM 836 C CA . ASP A 1 101 ? 1.936 -3.150 -19.500 1.00 91.19 101 ASP A CA 1
ATOM 837 C C . ASP A 1 101 ? 1.147 -3.071 -18.191 1.00 91.19 101 ASP A C 1
ATOM 839 O O . ASP A 1 101 ? 1.319 -3.886 -17.287 1.00 91.19 101 ASP A O 1
ATOM 843 N N . ILE A 1 102 ? 0.321 -2.033 -18.063 1.00 91.31 102 ILE A N 1
ATOM 844 C CA . ILE A 1 102 ? -0.473 -1.797 -16.853 1.00 91.31 102 ILE A CA 1
ATOM 845 C C . ILE A 1 102 ? -1.559 -2.867 -16.684 1.00 91.31 102 ILE A C 1
ATOM 847 O O . ILE A 1 102 ? -1.957 -3.144 -15.555 1.00 91.31 102 ILE A O 1
ATOM 851 N N . SER A 1 103 ? -2.011 -3.500 -17.774 1.00 89.25 103 SER A N 1
ATOM 852 C CA . SER A 1 103 ? -3.066 -4.517 -17.708 1.00 89.25 103 SER A CA 1
ATOM 853 C C . SER A 1 103 ? -2.628 -5.783 -16.962 1.00 89.25 103 SER A C 1
ATOM 855 O O . SER A 1 103 ? -3.452 -6.441 -16.332 1.00 89.25 103 SER A O 1
ATOM 857 N N . GLU A 1 104 ? -1.324 -6.066 -16.935 1.00 89.06 104 GLU A N 1
ATOM 858 C CA . GLU A 1 104 ? -0.752 -7.210 -16.220 1.00 89.06 104 GLU A CA 1
ATOM 859 C C . GLU A 1 104 ? -0.613 -6.976 -14.705 1.00 89.06 104 GLU A C 1
ATOM 861 O O . GLU A 1 104 ? -0.415 -7.926 -13.951 1.00 89.06 104 GLU A O 1
ATOM 866 N N . LEU A 1 105 ? -0.741 -5.736 -14.211 1.00 90.00 105 LEU A N 1
ATOM 867 C CA . LEU A 1 105 ? -0.555 -5.441 -12.780 1.00 90.00 105 LEU A CA 1
ATOM 868 C C . LEU A 1 105 ? -1.661 -6.029 -11.888 1.00 90.00 105 LEU A C 1
ATOM 870 O O . LEU A 1 105 ? -1.435 -6.248 -10.699 1.00 90.00 105 LEU A O 1
ATOM 874 N N . GLU A 1 106 ? -2.840 -6.296 -12.454 1.00 89.25 106 GLU A N 1
ATOM 875 C CA . GLU A 1 106 ? -3.968 -6.937 -11.762 1.00 89.25 106 GLU A CA 1
ATOM 876 C C . GLU A 1 106 ? -4.072 -8.442 -12.057 1.00 89.25 106 GLU A C 1
ATOM 878 O O . GLU A 1 106 ? -5.026 -9.105 -11.636 1.00 89.25 106 GLU A O 1
ATOM 883 N N . ASN A 1 107 ? -3.089 -9.007 -12.765 1.00 92.81 107 ASN A N 1
ATOM 884 C CA . ASN A 1 107 ? -3.056 -10.426 -13.078 1.00 92.81 107 ASN A CA 1
ATOM 885 C C . ASN A 1 107 ? -2.891 -11.246 -11.787 1.00 92.81 107 ASN A C 1
ATOM 887 O O . ASN A 1 107 ? -1.835 -11.257 -11.151 1.00 92.81 107 ASN A O 1
ATOM 891 N N . ARG A 1 108 ? -3.960 -11.949 -11.398 1.00 92.19 108 ARG A N 1
ATOM 892 C CA . ARG A 1 108 ? -4.019 -12.717 -10.147 1.00 92.19 108 ARG A CA 1
ATOM 893 C C . ARG A 1 108 ? -2.960 -13.809 -10.073 1.00 92.19 108 ARG A C 1
ATOM 895 O O . ARG A 1 108 ? -2.402 -14.009 -8.999 1.00 92.19 108 ARG A O 1
ATOM 902 N N . ASP A 1 109 ? -2.653 -14.454 -11.193 1.00 91.56 109 ASP A N 1
ATOM 903 C CA . ASP A 1 109 ? -1.677 -15.541 -11.233 1.00 91.56 109 ASP A CA 1
ATOM 904 C C . ASP A 1 109 ? -0.257 -15.000 -11.015 1.00 91.56 109 ASP A C 1
ATOM 906 O O . ASP A 1 109 ? 0.538 -15.602 -10.292 1.00 91.56 109 ASP A O 1
ATOM 910 N N . LEU A 1 110 ? 0.065 -13.834 -11.590 1.00 90.25 110 LEU A N 1
ATOM 911 C CA . LEU A 1 110 ? 1.346 -13.159 -11.348 1.00 90.25 110 LEU A CA 1
ATOM 912 C C . LEU A 1 110 ? 1.451 -12.663 -9.902 1.00 90.25 110 LEU A C 1
ATOM 914 O O . LEU A 1 110 ? 2.488 -12.838 -9.261 1.00 90.25 110 LEU A O 1
ATOM 918 N N . LEU A 1 111 ? 0.372 -12.097 -9.356 1.00 92.12 111 LEU A N 1
ATOM 919 C CA . LEU A 1 111 ? 0.325 -11.654 -7.961 1.00 92.12 111 LEU A CA 1
ATOM 920 C C . LEU A 1 111 ? 0.487 -12.822 -6.978 1.00 92.12 111 LEU A C 1
ATOM 922 O O . LEU A 1 111 ? 1.199 -12.687 -5.982 1.00 92.12 111 LEU A O 1
ATOM 926 N N . GLU A 1 112 ? -0.122 -13.977 -7.254 1.00 91.56 112 GLU A N 1
ATOM 927 C CA . GLU A 1 112 ? 0.032 -15.178 -6.428 1.00 91.56 112 GLU A CA 1
ATOM 928 C C . GLU A 1 112 ? 1.464 -15.725 -6.482 1.00 91.56 112 GLU A C 1
ATOM 930 O O . GLU A 1 112 ? 2.031 -16.067 -5.442 1.00 91.56 112 GLU A O 1
ATOM 935 N N . GLN A 1 113 ? 2.094 -15.726 -7.660 1.00 89.44 113 GLN A N 1
ATOM 936 C CA . GLN A 1 113 ? 3.507 -16.089 -7.792 1.00 89.44 113 GLN A CA 1
ATOM 937 C C . GLN A 1 113 ? 4.407 -15.168 -6.963 1.00 89.44 113 GLN A C 1
ATOM 939 O O . GLN A 1 113 ? 5.305 -15.651 -6.269 1.00 89.44 113 GLN A O 1
ATOM 944 N N . VAL A 1 114 ? 4.166 -13.851 -6.999 1.00 89.50 114 VAL A N 1
ATOM 945 C CA . VAL A 1 114 ? 4.925 -12.877 -6.194 1.00 89.50 114 VAL A CA 1
ATOM 946 C C . VAL A 1 114 ? 4.696 -13.124 -4.703 1.00 89.50 114 VAL A C 1
ATOM 948 O O . VAL A 1 114 ? 5.647 -13.107 -3.922 1.00 89.50 114 VAL A O 1
ATOM 951 N N . ALA A 1 115 ? 3.460 -13.421 -4.298 1.00 89.25 115 ALA A N 1
ATOM 952 C CA . ALA A 1 115 ? 3.135 -13.739 -2.912 1.00 89.25 115 ALA A CA 1
ATOM 953 C C . ALA A 1 115 ? 3.823 -15.026 -2.425 1.00 89.25 115 ALA A C 1
ATOM 955 O O . ALA A 1 115 ? 4.261 -15.096 -1.275 1.00 89.25 115 ALA A O 1
ATOM 956 N N . GLU A 1 116 ? 3.937 -16.055 -3.267 1.00 87.94 116 GLU A N 1
ATOM 957 C CA . GLU A 1 116 ? 4.653 -17.279 -2.901 1.00 87.94 116 GLU A CA 1
ATOM 958 C C . GLU A 1 116 ? 6.165 -17.052 -2.819 1.00 87.94 116 GLU A C 1
ATOM 960 O O . GLU A 1 116 ? 6.803 -17.506 -1.867 1.00 87.94 116 GLU A O 1
ATOM 965 N N . PHE A 1 117 ? 6.719 -16.277 -3.753 1.00 83.88 117 PHE A N 1
ATOM 966 C CA . PHE A 1 117 ? 8.115 -15.849 -3.721 1.00 83.88 117 PHE A CA 1
ATOM 967 C C . PHE A 1 117 ? 8.453 -15.082 -2.435 1.00 83.88 117 PHE A C 1
ATOM 969 O O . PHE A 1 117 ? 9.457 -15.378 -1.782 1.00 83.88 117 PHE A O 1
ATOM 976 N N . GLU A 1 118 ? 7.561 -14.181 -2.005 1.00 84.00 118 GLU A N 1
ATOM 977 C CA . GLU A 1 118 ? 7.666 -13.487 -0.720 1.00 84.00 118 GLU A CA 1
ATOM 978 C C . GLU A 1 118 ? 7.817 -14.513 0.427 1.00 84.00 118 GLU A C 1
ATOM 980 O O . GLU A 1 118 ? 8.770 -14.462 1.207 1.00 84.00 118 GLU A O 1
ATOM 985 N N . LYS A 1 119 ? 6.933 -15.514 0.515 1.00 83.00 119 LYS A N 1
ATOM 986 C CA . LYS A 1 119 ? 6.946 -16.508 1.608 1.00 83.00 119 LYS A CA 1
ATOM 987 C C . LYS A 1 119 ? 8.201 -17.379 1.637 1.00 83.00 119 LYS A C 1
ATOM 989 O O . LYS A 1 119 ? 8.648 -17.734 2.733 1.00 83.00 119 LYS A O 1
ATOM 994 N N . THR A 1 120 ? 8.725 -17.796 0.484 1.00 71.44 120 THR A N 1
ATOM 995 C CA . THR A 1 120 ? 9.856 -18.734 0.424 1.00 71.44 120 THR A CA 1
ATOM 996 C C . THR A 1 120 ? 11.154 -18.108 0.917 1.00 71.44 120 THR A C 1
ATOM 998 O O . THR A 1 120 ? 11.861 -18.736 1.705 1.00 71.44 120 THR A O 1
ATOM 1001 N N . ASP A 1 121 ? 11.426 -16.854 0.560 1.00 66.50 121 ASP A N 1
ATOM 1002 C CA . ASP A 1 121 ? 12.684 -16.196 0.932 1.00 66.50 121 ASP A CA 1
ATOM 1003 C C . ASP A 1 121 ? 12.696 -15.734 2.393 1.00 66.50 121 ASP A C 1
ATOM 1005 O O . ASP A 1 121 ? 13.748 -15.696 3.036 1.00 66.50 121 ASP A O 1
ATOM 1009 N N . PHE A 1 122 ? 11.524 -15.468 2.977 1.00 60.62 122 PHE A N 1
ATOM 1010 C CA . PHE A 1 122 ? 11.418 -15.101 4.390 1.00 60.62 122 PHE A CA 1
ATOM 1011 C C . PHE A 1 122 ? 11.529 -16.276 5.368 1.00 60.62 122 PHE A C 1
ATOM 1013 O O . PHE A 1 122 ? 11.798 -16.043 6.547 1.00 60.62 122 PHE A O 1
ATOM 1020 N N . LYS A 1 123 ? 11.377 -17.528 4.916 1.00 56.25 123 LYS A N 1
ATOM 1021 C CA . LYS A 1 123 ? 11.612 -18.717 5.760 1.00 56.25 123 LYS A CA 1
ATOM 1022 C C . LYS A 1 123 ? 13.103 -18.982 6.003 1.00 56.25 123 LYS A C 1
ATOM 1024 O O . LYS A 1 123 ? 13.460 -19.591 7.008 1.00 56.25 123 LYS A O 1
ATOM 1029 N N . THR A 1 124 ? 13.977 -18.488 5.130 1.00 52.34 124 THR A N 1
ATOM 1030 C CA . THR A 1 124 ? 15.422 -18.775 5.151 1.00 52.34 124 THR A CA 1
ATOM 1031 C C . THR A 1 124 ? 16.202 -17.893 6.147 1.00 52.34 124 THR A C 1
ATOM 1033 O O . THR A 1 124 ? 17.373 -18.149 6.421 1.00 52.34 124 THR A O 1
ATOM 1036 N N . ILE A 1 125 ? 15.572 -16.869 6.745 1.00 50.19 125 ILE A N 1
ATOM 1037 C CA . ILE A 1 125 ? 16.261 -15.756 7.432 1.00 50.19 125 ILE A CA 1
ATOM 1038 C C . ILE A 1 125 ? 15.805 -15.602 8.894 1.00 50.19 125 ILE A C 1
ATOM 1040 O O . ILE A 1 125 ? 15.527 -14.511 9.377 1.00 50.19 125 ILE A O 1
ATOM 1044 N N . ASN A 1 126 ? 15.811 -16.698 9.653 1.00 42.16 126 ASN A N 1
ATOM 1045 C CA . ASN A 1 126 ? 15.947 -16.631 11.117 1.00 42.16 126 ASN A CA 1
ATOM 1046 C C . ASN A 1 126 ? 17.425 -16.473 11.551 1.00 42.16 126 ASN A C 1
ATOM 1048 O O . ASN A 1 126 ? 17.795 -16.850 12.661 1.00 42.16 126 ASN A O 1
ATOM 1052 N N . LYS A 1 127 ? 18.299 -15.929 10.689 1.00 36.78 127 LYS A N 1
ATOM 1053 C CA . LYS A 1 127 ? 19.666 -15.527 11.057 1.00 36.78 127 LYS A CA 1
ATOM 1054 C C . LYS A 1 127 ? 19.762 -13.998 11.103 1.00 36.78 127 LYS A C 1
ATOM 1056 O O . LYS A 1 127 ? 19.394 -13.356 10.121 1.00 36.78 127 LYS A O 1
ATOM 1061 N N . PRO A 1 128 ? 20.267 -13.410 12.201 1.00 38.00 128 PRO A N 1
ATOM 1062 C CA . PRO A 1 128 ? 20.396 -11.966 12.325 1.00 38.00 128 PRO A CA 1
ATOM 1063 C C . PRO A 1 128 ? 21.527 -11.495 11.408 1.00 38.00 128 PRO A C 1
ATOM 1065 O O . PRO A 1 128 ? 22.688 -11.837 11.626 1.00 38.00 128 PRO A O 1
ATOM 1068 N N . GLN A 1 129 ? 21.199 -10.733 10.365 1.00 43.31 129 GLN A N 1
ATOM 1069 C CA . GLN A 1 129 ? 22.202 -10.048 9.554 1.00 43.31 129 GLN A CA 1
ATOM 1070 C C . GLN A 1 129 ? 22.289 -8.585 9.980 1.00 43.31 129 GLN A C 1
ATOM 1072 O O . GLN A 1 129 ? 21.361 -7.793 9.844 1.00 43.31 129 GLN A O 1
ATOM 1077 N N . ILE A 1 130 ? 23.440 -8.321 10.584 1.00 40.78 130 ILE A N 1
ATOM 1078 C CA . ILE A 1 130 ? 23.970 -7.077 11.121 1.00 40.78 130 ILE A CA 1
ATOM 1079 C C . ILE A 1 130 ? 24.039 -5.998 10.030 1.00 40.78 130 ILE A C 1
ATOM 1081 O O . ILE A 1 130 ? 24.420 -6.291 8.900 1.00 40.78 130 ILE A O 1
ATOM 1085 N N . ASN A 1 131 ? 23.686 -4.767 10.423 1.00 44.56 131 ASN A N 1
ATOM 1086 C CA . ASN A 1 131 ? 23.967 -3.469 9.799 1.00 44.56 131 ASN A CA 1
ATOM 1087 C C . ASN A 1 131 ? 24.778 -3.517 8.493 1.00 44.56 131 ASN A C 1
ATOM 1089 O O . ASN A 1 131 ? 26.000 -3.656 8.522 1.00 44.56 131 ASN A O 1
ATOM 1093 N N . GLN A 1 132 ? 24.112 -3.285 7.362 1.00 42.69 132 GLN A N 1
ATOM 1094 C CA . GLN A 1 132 ? 24.78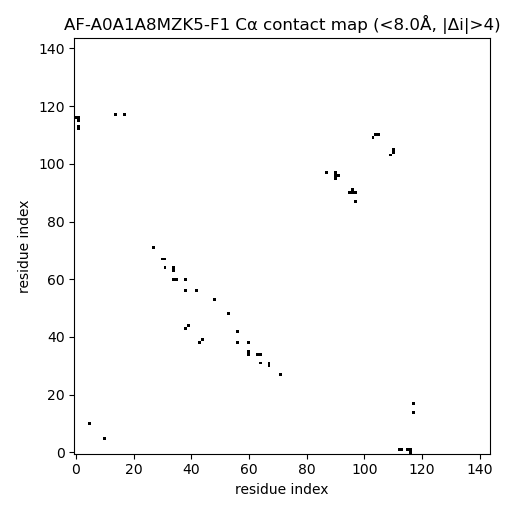3 -2.820 6.153 1.00 42.69 132 GLN A CA 1
ATOM 1095 C C . GLN A 1 132 ? 24.348 -1.384 5.893 1.00 42.69 132 GLN A C 1
ATOM 1097 O O . GLN A 1 132 ? 23.208 -1.104 5.524 1.00 42.69 132 GLN A O 1
ATOM 1102 N N . GLU A 1 133 ? 25.276 -0.471 6.165 1.00 39.09 133 GLU A N 1
ATOM 1103 C CA . GLU A 1 133 ? 25.212 0.911 5.721 1.00 39.09 133 GLU A CA 1
ATOM 1104 C C . GLU A 1 133 ? 24.956 0.954 4.209 1.00 39.09 133 GLU A C 1
ATOM 1106 O O . GLU A 1 133 ? 25.478 0.143 3.444 1.00 39.09 133 GLU A O 1
ATOM 1111 N N . THR A 1 134 ? 24.132 1.910 3.788 1.00 42.66 134 THR A N 1
ATOM 1112 C CA . THR A 1 134 ? 23.748 2.202 2.403 1.00 42.66 134 THR A CA 1
ATOM 1113 C C . THR A 1 134 ? 24.961 2.514 1.521 1.00 42.66 134 THR A C 1
ATOM 1115 O O . THR A 1 134 ? 25.256 3.674 1.228 1.00 42.66 134 THR A O 1
ATOM 1118 N N . ILE A 1 135 ? 25.661 1.485 1.055 1.00 43.94 135 ILE A N 1
ATOM 1119 C CA . ILE A 1 135 ? 26.602 1.592 -0.055 1.00 43.94 135 ILE A CA 1
ATOM 1120 C C . ILE A 1 135 ? 25.760 1.527 -1.325 1.00 43.94 135 ILE A C 1
ATOM 1122 O O . ILE A 1 135 ? 25.234 0.477 -1.675 1.00 43.94 135 ILE A O 1
ATOM 1126 N N . LYS A 1 136 ? 25.597 2.667 -2.005 1.00 48.56 136 LYS A N 1
ATOM 1127 C CA . LYS A 1 136 ? 24.965 2.713 -3.330 1.00 48.56 136 LYS A CA 1
ATOM 1128 C C . LYS A 1 136 ? 25.790 1.837 -4.286 1.00 48.56 136 LYS A C 1
ATOM 1130 O O . LYS A 1 136 ? 26.948 2.193 -4.530 1.00 48.56 136 LYS A O 1
ATOM 1135 N N . PRO A 1 137 ? 25.245 0.737 -4.832 1.00 57.41 137 PRO A N 1
ATOM 1136 C CA . PRO A 1 137 ? 25.977 -0.050 -5.807 1.00 57.41 137 PRO A CA 1
ATOM 1137 C C . PRO A 1 137 ? 26.208 0.801 -7.061 1.00 57.41 137 PRO A C 1
ATOM 1139 O O . PRO A 1 137 ? 25.306 1.479 -7.561 1.00 57.41 137 PRO A O 1
ATOM 1142 N N . LYS A 1 138 ? 27.458 0.830 -7.535 1.00 55.16 138 LYS A N 1
ATOM 1143 C CA . LYS A 1 138 ? 27.790 1.399 -8.844 1.00 55.16 138 LYS A CA 1
ATOM 1144 C C . LYS A 1 138 ? 27.295 0.435 -9.919 1.00 55.16 138 LYS A C 1
ATOM 1146 O O . LYS A 1 138 ? 27.467 -0.770 -9.781 1.00 55.16 138 LYS A O 1
ATOM 1151 N N . LEU A 1 139 ? 26.710 0.997 -10.976 1.00 57.66 139 LEU A N 1
ATOM 1152 C CA . LEU A 1 139 ? 26.251 0.269 -12.159 1.00 57.66 139 LEU A CA 1
ATOM 1153 C C . LEU A 1 139 ? 27.385 -0.609 -12.704 1.00 57.66 139 LEU A C 1
ATOM 1155 O O . LEU A 1 139 ? 28.461 -0.091 -13.007 1.00 57.66 139 LEU A O 1
ATOM 1159 N N . ALA A 1 140 ? 27.123 -1.906 -12.836 1.00 58.53 140 ALA A N 1
ATOM 1160 C CA . ALA A 1 140 ? 27.988 -2.854 -13.523 1.00 58.53 140 ALA A CA 1
ATOM 1161 C C . ALA A 1 140 ? 27.228 -3.429 -14.732 1.00 58.53 140 ALA A C 1
ATOM 1163 O O . ALA A 1 140 ? 26.008 -3.606 -14.650 1.00 58.53 140 ALA A O 1
ATOM 1164 N N . PRO A 1 141 ? 27.901 -3.662 -15.869 1.00 56.81 141 PRO A N 1
ATOM 1165 C CA . PRO A 1 141 ? 27.282 -4.309 -17.018 1.00 56.81 141 PRO A CA 1
ATOM 1166 C C . PRO A 1 141 ? 26.839 -5.735 -16.664 1.00 56.81 141 PRO A C 1
ATOM 1168 O O . PRO A 1 141 ? 27.462 -6.409 -15.852 1.00 56.81 141 PRO A O 1
ATOM 1171 N N . LEU A 1 142 ? 25.753 -6.186 -17.296 1.00 59.56 142 LEU A N 1
ATOM 1172 C CA . LEU A 1 142 ? 25.138 -7.497 -17.050 1.00 59.56 142 LEU A CA 1
ATOM 1173 C C . LEU A 1 142 ? 25.967 -8.690 -17.560 1.00 59.56 142 LEU A C 1
ATOM 1175 O O . LEU A 1 142 ? 25.631 -9.820 -17.226 1.00 59.56 142 LEU A O 1
ATOM 1179 N N . ASN A 1 143 ? 27.041 -8.442 -18.320 1.00 51.84 143 ASN A N 1
ATOM 1180 C CA . ASN A 1 143 ? 27.937 -9.466 -18.852 1.00 51.84 143 ASN A CA 1
ATOM 1181 C C . ASN A 1 143 ? 29.407 -9.099 -18.584 1.00 51.84 143 ASN A C 1
ATOM 1183 O O . ASN A 1 143 ? 29.884 -8.096 -19.120 1.00 51.84 143 ASN A O 1
ATOM 1187 N N . GLU A 1 144 ? 30.109 -9.968 -17.855 1.00 40.41 144 GLU A N 1
ATOM 1188 C CA . GLU A 1 144 ? 31.485 -10.402 -18.149 1.00 40.41 144 GLU A CA 1
ATOM 1189 C C . GLU A 1 144 ? 31.518 -11.934 -18.159 1.00 40.41 144 GLU A C 1
ATOM 1191 O O . GLU A 1 144 ? 30.925 -12.539 -17.236 1.00 40.41 144 GLU A O 1
#

Solvent-accessible surface area (backbone atoms only — not comparable to full-atom values): 8917 Å² total; per-residue (Å²): 128,79,79,84,81,61,53,74,68,56,45,51,52,52,52,52,51,52,52,51,53,50,54,52,52,55,54,50,54,49,51,49,52,45,57,55,51,52,44,42,74,73,69,63,73,67,97,75,80,55,74,66,59,53,50,52,52,50,54,52,48,50,55,53,50,49,51,56,50,52,53,49,54,53,50,51,54,54,51,50,52,54,51,50,51,58,53,48,62,54,37,49,78,71,73,46,85,86,81,82,70,71,78,60,76,72,35,62,69,62,51,50,45,52,54,51,49,55,56,60,63,61,69,76,57,90,59,92,80,75,89,78,76,90,71,79,80,75,91,71,78,97,74,133

Foldseek 3Di:
DPCPVDDPVVVVVVLVVLVVVVVLVVVLVVVLVVLVVCLCVPPVPDPDDDPVSVVVSVVVSCVVNVVSVVVVVVVVVVVVVVVVVVVVVVCVVVPHDDDDDPVCVPVPVVVVSVVVVNVVVVVVPPDDDDDDDDDPDDDDDPDD

Mean predicted aligned error: 8.7 Å

Secondary structure (DSSP, 8-state):
----S--HHHHHHHHHHHHHHHHHHHHHHHHHHHHHHHHHHHTS-SS---HHHHHHHHHHHHHHHHHHHHHHHHHHHHHHHHHHHHHHHHHHHTT------GGGGG-HHHHHHHHHHHHHHHHT--S---------PPP--S--

Organism: NCBI:txid704102

pLDDT: mean 85.55, std 17.8, range [36.78, 98.44]

Nearest PDB structures (foldseek):
  8ik3-assembly1_A  TM=2.451E-01  e=8.444E+00  Homo sapiens

InterPro domains:
  IPR026157 Leucine zipper transcription factor-like protein 1 [PF15294] (20-144)
  IPR026157 Leucine zipper transcription factor-like protein 1 [PTHR21635] (2-144)

Radius of gyration: 21.57 Å; Cα contacts (8 Å, |Δi|>4): 30; chains: 1; bounding box: 58×30×58 Å

Sequence (144 aa):
MADFGFNEHHQNEIINYMRFARSKRVLRLKTIDSCFEELKDSRLVEETFTVDEVREMMDGLQMVVRGEVEMELINTAHTNVLLLRQLFSQAEKFYLRLQSDISELENRDLLEQVAEFEKTDFKTINKPQINQETIKPKLAPLNE